Protein AF-A0A353CTP6-F1 (afdb_monomer)

Sequence (133 aa):
MTEAPVPLYENHLKGAYSVPGGDKVLAITDTSCYTLAEETAWLTGKIPASGSRSEYLDVLSGLGIAEPSRIFDRLLAIGALRVKKKRSLGGLFRSFISPKIKLLSARVQEKLFGFFGAGPGGFGKALRALAWP

Structure (mmCIF, N/CA/C/O backbone):
data_AF-A0A353CTP6-F1
#
_entry.id   AF-A0A353CTP6-F1
#
loop_
_atom_site.group_PDB
_atom_site.id
_atom_site.type_symbol
_atom_site.label_atom_id
_atom_site.label_alt_id
_atom_site.label_comp_id
_atom_site.label_asym_id
_atom_site.label_entity_id
_atom_site.label_seq_id
_atom_site.pdbx_PDB_ins_code
_atom_site.Cartn_x
_atom_site.Cartn_y
_atom_site.Cartn_z
_atom_site.occupancy
_atom_site.B_iso_or_equiv
_atom_site.auth_seq_id
_atom_site.auth_comp_id
_atom_site.auth_asym_id
_atom_site.auth_atom_id
_atom_site.pdbx_PDB_model_num
ATOM 1 N N . MET A 1 1 ? -28.535 -0.280 19.792 1.00 43.66 1 MET A N 1
ATOM 2 C CA . MET A 1 1 ? -27.786 -1.015 18.754 1.00 43.66 1 MET A CA 1
ATOM 3 C C . MET A 1 1 ? -26.385 -0.439 18.735 1.00 43.66 1 MET A C 1
ATOM 5 O O . MET A 1 1 ? -26.242 0.739 18.451 1.00 43.66 1 MET A O 1
ATOM 9 N N . THR A 1 2 ? -25.384 -1.197 19.171 1.00 50.88 2 THR A N 1
ATOM 10 C CA . THR A 1 2 ? -23.995 -0.725 19.237 1.00 50.88 2 THR A CA 1
ATOM 11 C C . THR A 1 2 ? -23.367 -0.969 17.866 1.00 50.88 2 THR A C 1
ATOM 13 O O . THR A 1 2 ? -23.124 -2.121 17.515 1.00 50.88 2 THR A O 1
ATOM 16 N N . GLU A 1 3 ? -23.181 0.075 17.055 1.00 57.56 3 GLU A N 1
ATOM 17 C CA . GLU A 1 3 ? -22.468 -0.054 15.779 1.00 57.56 3 GLU A CA 1
ATOM 18 C C . GLU A 1 3 ? -21.034 -0.529 16.038 1.00 57.56 3 GLU A C 1
ATOM 20 O O . GLU A 1 3 ? -20.313 0.022 16.876 1.00 57.56 3 GLU A O 1
ATOM 25 N N . ALA A 1 4 ? -20.624 -1.591 15.343 1.00 65.44 4 ALA A N 1
ATOM 26 C CA . ALA A 1 4 ? -19.249 -2.059 15.392 1.00 65.44 4 ALA A CA 1
ATOM 27 C C . ALA A 1 4 ? -18.322 -0.984 14.791 1.00 65.44 4 ALA A C 1
ATOM 29 O O . ALA A 1 4 ? -18.671 -0.374 13.779 1.00 65.44 4 ALA A O 1
ATOM 30 N N . PRO A 1 5 ? -17.136 -0.740 15.376 1.00 74.31 5 PRO A N 1
ATOM 31 C CA . PRO A 1 5 ? -16.232 0.290 14.884 1.00 74.31 5 PRO A CA 1
ATOM 32 C C . PRO A 1 5 ? -15.766 -0.032 13.459 1.00 74.31 5 PRO A C 1
ATOM 34 O O . PRO A 1 5 ? -15.225 -1.111 13.205 1.00 74.31 5 PRO A O 1
ATOM 37 N N . VAL A 1 6 ? -15.947 0.921 12.541 1.00 81.69 6 VAL A N 1
ATOM 38 C CA . VAL A 1 6 ? -15.514 0.793 11.143 1.00 81.69 6 VAL A CA 1
ATOM 39 C C . VAL A 1 6 ? -13.988 0.620 11.097 1.00 81.69 6 VAL A C 1
ATOM 41 O O . VAL A 1 6 ? -13.263 1.434 11.682 1.00 81.69 6 VAL A O 1
ATOM 44 N N . PRO A 1 7 ? -13.467 -0.427 10.429 1.00 87.00 7 PRO A N 1
ATOM 45 C CA . PRO A 1 7 ? -12.033 -0.645 10.335 1.00 87.00 7 PRO A CA 1
ATOM 46 C C . PRO A 1 7 ? -11.371 0.480 9.537 1.00 87.00 7 PRO A C 1
ATOM 48 O O . PRO A 1 7 ? -11.806 0.835 8.441 1.00 87.00 7 PRO A O 1
ATOM 51 N N . LEU A 1 8 ? -10.284 1.014 10.092 1.00 93.44 8 LEU A N 1
ATOM 52 C CA . LEU A 1 8 ? -9.412 1.952 9.398 1.00 93.44 8 LEU A CA 1
ATOM 53 C C . LEU A 1 8 ? -8.273 1.202 8.724 1.00 93.44 8 LEU A C 1
ATOM 55 O O . LEU A 1 8 ? -7.738 0.232 9.266 1.00 93.44 8 LEU A O 1
ATOM 59 N N . TYR A 1 9 ? -7.872 1.708 7.569 1.00 94.31 9 TYR A N 1
ATOM 60 C CA . TYR A 1 9 ? -6.769 1.189 6.783 1.00 94.31 9 TYR A CA 1
ATOM 61 C C . TYR A 1 9 ? -5.648 2.222 6.704 1.00 94.31 9 TYR A C 1
ATOM 63 O O . TYR A 1 9 ? -5.878 3.428 6.809 1.00 94.31 9 TYR A O 1
ATOM 71 N N . GLU A 1 10 ? -4.424 1.738 6.549 1.00 93.94 10 GLU A N 1
ATOM 72 C CA . GLU A 1 10 ? -3.225 2.538 6.331 1.00 93.94 10 GLU A CA 1
ATOM 73 C C . GLU A 1 10 ? -2.521 2.084 5.054 1.00 93.94 10 GLU A C 1
ATOM 75 O O . GLU A 1 10 ? -2.407 0.888 4.779 1.00 93.94 10 GLU A O 1
ATOM 80 N N . ASN A 1 11 ? -2.045 3.052 4.279 1.00 93.25 11 ASN A N 1
ATOM 81 C CA . ASN A 1 11 ? -1.189 2.837 3.129 1.00 93.25 11 ASN A CA 1
ATOM 82 C C . ASN A 1 11 ? 0.264 2.819 3.599 1.00 93.25 11 ASN A C 1
ATOM 84 O O . ASN A 1 11 ? 0.879 3.865 3.809 1.00 93.25 11 ASN A O 1
ATOM 88 N N . HIS A 1 12 ? 0.800 1.611 3.756 1.00 89.75 12 HIS A N 1
ATOM 89 C CA . HIS A 1 12 ? 2.147 1.371 4.279 1.00 89.75 12 HIS A CA 1
ATOM 90 C C . HIS A 1 12 ? 3.245 1.860 3.324 1.00 89.75 12 HIS A C 1
ATOM 92 O O . HIS A 1 12 ? 4.382 2.068 3.733 1.00 89.75 12 HIS A O 1
ATOM 98 N N . LEU A 1 13 ? 2.905 2.064 2.049 1.00 90.50 13 LEU A N 1
ATOM 99 C CA . LEU A 1 13 ? 3.819 2.559 1.020 1.00 90.50 13 LEU A CA 1
ATOM 100 C C . LEU A 1 13 ? 3.789 4.087 0.884 1.00 90.50 13 LEU A C 1
ATOM 102 O O . LEU A 1 13 ? 4.583 4.660 0.136 1.00 90.50 13 LEU A O 1
ATOM 106 N N . LYS A 1 14 ? 2.897 4.777 1.606 1.00 91.31 14 LYS A N 1
ATOM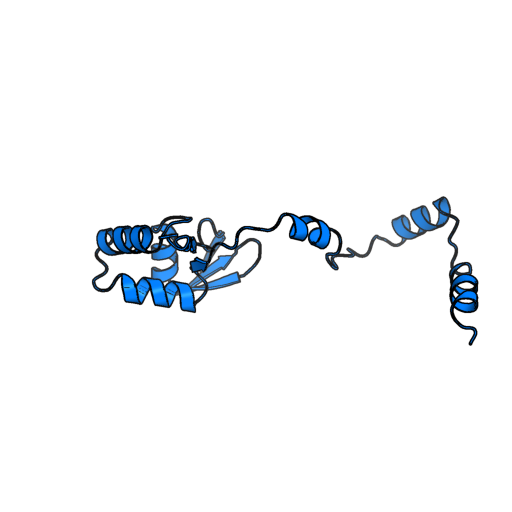 107 C CA . LYS A 1 14 ? 2.818 6.236 1.551 1.00 91.31 14 LYS A CA 1
ATOM 108 C C . LYS A 1 14 ? 4.087 6.847 2.146 1.00 91.31 14 LYS A C 1
ATOM 110 O O . LYS A 1 14 ? 4.386 6.658 3.320 1.00 91.31 14 LYS A O 1
ATOM 115 N N . GLY A 1 15 ? 4.814 7.610 1.332 1.00 83.19 15 GLY A N 1
ATOM 116 C CA . GLY A 1 15 ? 6.083 8.218 1.744 1.00 83.19 15 GLY A CA 1
ATOM 117 C C . GLY A 1 15 ? 7.261 7.240 1.781 1.00 83.19 15 GLY A C 1
ATOM 118 O O . GLY A 1 15 ? 8.311 7.593 2.311 1.00 83.19 15 GLY A O 1
ATOM 119 N N . ALA A 1 16 ? 7.110 6.033 1.222 1.00 88.81 16 ALA A N 1
ATOM 120 C CA . ALA A 1 16 ? 8.224 5.115 1.029 1.00 88.81 16 ALA A CA 1
ATOM 121 C C . ALA A 1 16 ? 9.275 5.723 0.086 1.00 88.81 16 ALA A C 1
ATOM 123 O O . ALA A 1 16 ? 8.941 6.347 -0.927 1.00 88.81 16 ALA A O 1
ATOM 124 N N . TYR A 1 17 ? 10.552 5.499 0.393 1.00 87.50 17 TYR A N 1
ATOM 125 C CA . TYR A 1 17 ? 11.632 5.857 -0.518 1.00 87.50 17 TYR A CA 1
ATOM 126 C C . TYR A 1 17 ? 11.585 4.926 -1.730 1.00 87.50 17 TYR A C 1
ATOM 128 O O . TYR A 1 17 ? 11.603 3.707 -1.569 1.00 87.50 17 TYR A O 1
ATOM 136 N N . SER A 1 18 ? 11.485 5.495 -2.929 1.00 89.25 18 SER A N 1
ATOM 137 C CA . SER A 1 18 ? 11.273 4.737 -4.164 1.00 89.25 18 SER A CA 1
ATOM 138 C C . SER A 1 18 ? 12.492 4.839 -5.073 1.00 89.25 18 SER A C 1
ATOM 140 O O . SER A 1 18 ? 12.934 5.944 -5.384 1.00 89.25 18 SER A O 1
ATOM 142 N N . VAL A 1 19 ? 13.019 3.693 -5.510 1.00 88.94 19 VAL A N 1
ATOM 143 C CA . VAL A 1 19 ? 14.132 3.604 -6.465 1.00 88.94 19 VAL A CA 1
ATOM 144 C C . VAL A 1 19 ? 13.634 2.923 -7.743 1.00 88.94 19 VAL A C 1
ATOM 146 O O . VAL A 1 19 ? 13.232 1.757 -7.678 1.00 88.94 19 VAL A O 1
ATOM 149 N N . PRO A 1 20 ? 13.627 3.612 -8.896 1.00 87.75 20 PRO A N 1
ATOM 150 C CA . PRO A 1 20 ? 13.250 3.001 -10.166 1.00 87.75 20 PRO A CA 1
ATOM 151 C C . PRO A 1 20 ? 14.338 2.029 -10.642 1.00 87.75 20 PRO A C 1
ATOM 153 O O . PRO A 1 20 ? 15.531 2.304 -10.511 1.00 87.75 20 PRO A O 1
ATOM 156 N N . GLY A 1 21 ? 13.928 0.896 -11.207 1.00 82.00 21 GLY A N 1
ATOM 157 C CA . GLY A 1 21 ? 14.817 -0.141 -11.723 1.00 82.00 21 GLY A CA 1
ATOM 158 C C . GLY A 1 21 ? 14.179 -0.868 -12.901 1.00 82.00 21 GLY A C 1
ATOM 159 O O . GLY A 1 21 ? 13.665 -1.971 -12.740 1.00 82.00 21 GLY A O 1
ATOM 160 N N . GLY A 1 22 ? 14.213 -0.246 -14.081 1.00 86.19 22 GLY A N 1
ATOM 161 C CA . GLY A 1 22 ? 13.580 -0.784 -15.286 1.00 86.19 22 GLY A CA 1
ATOM 162 C C . GLY A 1 22 ? 12.056 -0.682 -15.221 1.00 86.19 22 GLY A C 1
ATOM 163 O O . GLY A 1 22 ? 11.526 0.409 -15.056 1.00 86.19 22 GLY A O 1
ATOM 164 N N . ASP A 1 23 ? 11.372 -1.821 -15.332 1.00 87.38 23 ASP A N 1
ATOM 165 C C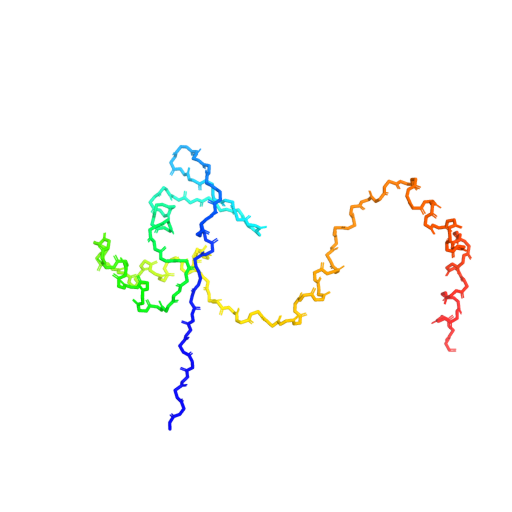A . ASP A 1 23 ? 9.907 -1.970 -15.300 1.00 87.38 23 ASP A CA 1
ATOM 166 C C . ASP A 1 23 ? 9.317 -1.994 -13.877 1.00 87.38 23 ASP A C 1
ATOM 168 O O . ASP A 1 23 ? 8.106 -2.126 -13.683 1.00 87.38 23 ASP A O 1
ATOM 172 N N . LYS A 1 24 ? 10.175 -1.919 -12.855 1.00 91.69 24 LYS A N 1
ATOM 173 C CA . LYS A 1 24 ? 9.791 -2.061 -11.451 1.00 91.69 24 LYS A CA 1
ATOM 174 C C . LYS A 1 24 ? 10.342 -0.932 -10.601 1.00 91.69 24 LYS A C 1
ATOM 176 O O . LYS A 1 24 ? 11.365 -0.316 -10.896 1.00 91.69 24 LYS A O 1
ATOM 181 N N . VAL A 1 25 ? 9.671 -0.713 -9.480 1.00 92.25 25 VAL A N 1
ATOM 182 C CA . VAL A 1 25 ? 10.049 0.248 -8.452 1.00 92.25 25 VAL A CA 1
ATOM 183 C C . VAL A 1 25 ? 10.329 -0.499 -7.158 1.00 92.25 25 VAL A C 1
ATOM 185 O O . VAL A 1 25 ? 9.501 -1.272 -6.672 1.00 92.25 25 VAL A O 1
ATOM 188 N N . LEU A 1 26 ? 11.503 -0.258 -6.581 1.00 91.25 26 LEU A N 1
ATOM 189 C CA . LEU A 1 26 ? 11.832 -0.709 -5.238 1.00 91.25 26 LEU A CA 1
ATOM 190 C C . LEU A 1 26 ? 11.330 0.328 -4.230 1.00 91.25 26 LEU A C 1
ATOM 192 O O . LEU A 1 26 ? 11.867 1.431 -4.163 1.00 91.25 26 LEU A O 1
ATOM 196 N N . ALA A 1 27 ? 10.314 -0.022 -3.446 1.00 90.19 27 ALA A N 1
ATOM 197 C CA . ALA A 1 27 ? 9.778 0.810 -2.377 1.00 90.19 27 ALA A CA 1
ATOM 198 C C . ALA A 1 27 ? 10.331 0.360 -1.017 1.00 90.19 27 ALA A C 1
ATOM 200 O O . ALA A 1 27 ? 10.093 -0.764 -0.567 1.00 90.19 27 ALA A O 1
ATOM 201 N N . ILE A 1 28 ? 11.052 1.255 -0.346 1.00 87.19 28 ILE A N 1
ATOM 202 C CA . ILE A 1 28 ? 11.681 1.022 0.954 1.00 87.19 28 ILE A CA 1
ATOM 203 C C . ILE A 1 28 ? 10.918 1.804 2.023 1.00 87.19 28 ILE A C 1
ATOM 205 O O . ILE A 1 28 ? 10.830 3.032 1.995 1.00 87.19 28 ILE A O 1
ATOM 209 N N . THR A 1 29 ? 10.373 1.063 2.981 1.00 86.75 29 THR A N 1
ATOM 210 C CA . THR A 1 29 ? 9.717 1.585 4.186 1.00 86.75 29 THR A CA 1
ATOM 211 C C . THR A 1 29 ? 10.660 1.458 5.384 1.00 86.75 29 THR A C 1
ATOM 213 O O . THR A 1 29 ? 11.722 0.842 5.295 1.00 86.75 29 THR A O 1
ATOM 216 N N . ASP A 1 30 ? 10.268 2.002 6.532 1.00 81.00 30 ASP A N 1
ATOM 217 C CA . ASP A 1 30 ? 11.004 1.872 7.798 1.00 81.00 30 ASP A CA 1
ATOM 218 C C . ASP A 1 30 ? 11.203 0.414 8.258 1.00 81.00 30 ASP A C 1
ATOM 220 O O . ASP A 1 30 ? 12.141 0.096 8.990 1.00 81.00 30 ASP A O 1
ATOM 224 N N . THR A 1 31 ? 10.306 -0.473 7.831 1.00 80.81 31 THR A N 1
ATOM 225 C CA . THR A 1 31 ? 10.156 -1.832 8.357 1.00 80.81 31 THR A CA 1
ATOM 226 C C . THR A 1 31 ? 10.227 -2.911 7.282 1.00 80.81 31 THR A C 1
ATOM 228 O O . THR A 1 31 ? 10.243 -4.097 7.610 1.00 80.81 31 THR A O 1
ATOM 231 N N . SER A 1 32 ? 10.214 -2.558 5.996 1.00 81.25 32 SER A N 1
ATOM 232 C CA . SER A 1 32 ? 10.079 -3.520 4.892 1.00 81.25 32 SER A CA 1
ATOM 233 C C . SER A 1 32 ? 10.544 -2.943 3.553 1.00 81.25 32 SER A C 1
ATOM 235 O O . SER A 1 32 ? 10.541 -1.729 3.359 1.00 81.25 32 SER A O 1
ATOM 237 N N . CYS A 1 33 ? 10.881 -3.824 2.614 1.00 87.00 33 CYS A N 1
ATOM 238 C CA . CYS A 1 33 ? 11.255 -3.487 1.243 1.00 87.00 33 CYS A CA 1
ATOM 239 C C . CYS A 1 33 ? 10.358 -4.262 0.267 1.00 87.00 33 CYS A C 1
ATOM 241 O O . CYS A 1 33 ? 10.129 -5.454 0.476 1.00 87.00 33 CYS A O 1
ATOM 243 N N . TYR A 1 34 ? 9.846 -3.592 -0.766 1.00 85.31 34 TYR A N 1
ATOM 244 C CA . TYR A 1 34 ? 8.910 -4.154 -1.739 1.00 85.31 34 TYR A CA 1
ATOM 245 C C . TYR A 1 34 ? 9.382 -3.872 -3.157 1.00 85.31 34 TYR A C 1
ATOM 247 O O . TYR A 1 34 ? 9.780 -2.754 -3.466 1.00 85.31 34 TYR A O 1
ATOM 255 N N . THR A 1 35 ? 9.265 -4.857 -4.041 1.00 90.75 35 THR A N 1
ATOM 256 C CA . THR A 1 35 ? 9.370 -4.638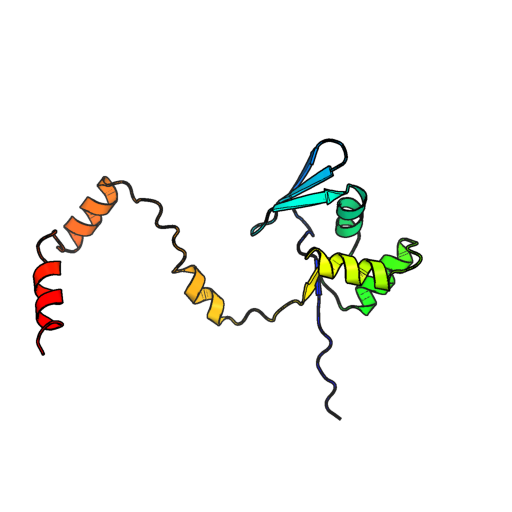 -5.485 1.00 90.75 35 THR A CA 1
ATOM 257 C C . THR A 1 35 ? 7.962 -4.539 -6.055 1.00 90.75 35 THR A C 1
ATOM 259 O O . THR A 1 35 ? 7.166 -5.464 -5.903 1.00 90.75 35 THR A O 1
ATOM 262 N N . LEU A 1 36 ? 7.650 -3.413 -6.685 1.00 90.25 36 LEU A N 1
ATOM 263 C CA . LEU A 1 36 ? 6.322 -3.072 -7.184 1.00 90.25 36 LEU A CA 1
ATOM 264 C C . LEU A 1 36 ? 6.383 -2.798 -8.685 1.00 90.25 36 LEU A C 1
ATOM 266 O O . LEU A 1 36 ? 7.407 -2.340 -9.188 1.00 90.25 36 LEU A O 1
ATOM 270 N N . ALA A 1 37 ? 5.277 -3.036 -9.386 1.00 91.38 37 ALA A N 1
ATOM 271 C CA . ALA A 1 37 ? 5.087 -2.478 -10.721 1.00 91.38 37 ALA A CA 1
ATOM 272 C C . ALA A 1 37 ? 4.957 -0.946 -10.632 1.00 91.38 37 ALA A C 1
ATOM 274 O O . ALA A 1 37 ? 4.480 -0.425 -9.612 1.00 91.38 37 ALA A O 1
ATOM 275 N N . GLU A 1 38 ? 5.361 -0.231 -11.681 1.00 90.56 38 GLU A N 1
ATOM 276 C CA . GLU A 1 38 ? 5.325 1.236 -11.725 1.00 90.56 38 GLU A CA 1
ATOM 277 C C . GLU A 1 38 ? 3.913 1.782 -11.465 1.00 90.56 38 GLU A C 1
ATOM 279 O O . GLU A 1 38 ? 3.730 2.709 -10.675 1.00 90.56 38 GLU A O 1
ATOM 284 N N . GLU A 1 39 ? 2.891 1.132 -12.015 1.00 90.12 39 GLU A N 1
ATOM 285 C CA . GLU A 1 39 ? 1.488 1.510 -11.854 1.00 90.12 39 GLU A CA 1
ATOM 286 C C . GLU A 1 39 ? 1.032 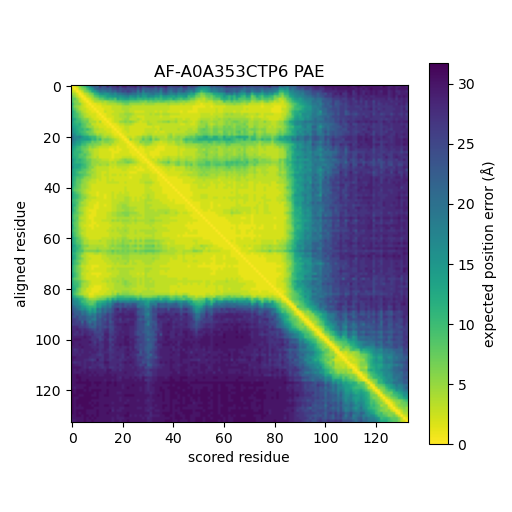1.368 -10.401 1.00 90.12 39 GLU A C 1
ATOM 288 O O . GLU A 1 39 ? 0.270 2.189 -9.891 1.00 90.12 39 GLU A O 1
ATOM 293 N N . THR A 1 40 ? 1.532 0.348 -9.696 1.00 90.44 40 THR A N 1
ATOM 294 C CA . THR A 1 40 ? 1.217 0.135 -8.276 1.00 90.44 40 THR A CA 1
ATOM 295 C C . THR A 1 40 ? 1.902 1.187 -7.404 1.00 90.44 40 THR A C 1
ATOM 297 O O . THR A 1 40 ? 1.290 1.711 -6.468 1.00 90.44 40 THR A O 1
ATOM 300 N N . ALA A 1 41 ? 3.152 1.540 -7.715 1.00 90.62 41 ALA A N 1
ATOM 301 C CA . ALA A 1 41 ? 3.868 2.617 -7.035 1.00 90.62 41 ALA A CA 1
ATOM 302 C C . ALA A 1 41 ? 3.184 3.977 -7.266 1.00 90.62 41 ALA A C 1
ATOM 304 O O 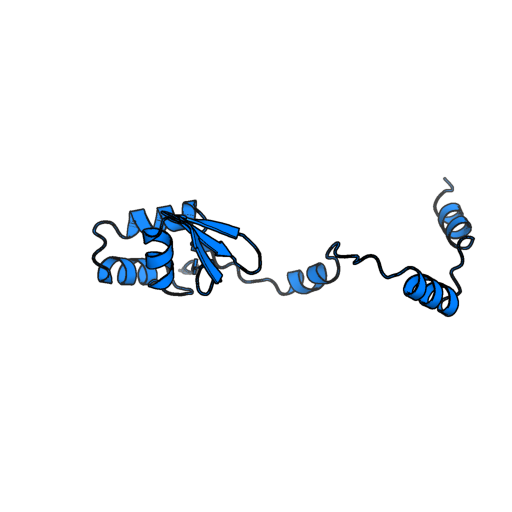. ALA A 1 41 ? 2.938 4.726 -6.319 1.00 90.62 41 ALA A O 1
ATOM 305 N N . TRP A 1 42 ? 2.780 4.264 -8.505 1.00 91.31 42 TRP A N 1
ATOM 306 C CA . TRP A 1 42 ? 2.027 5.469 -8.843 1.00 91.31 42 TRP A CA 1
ATOM 307 C C . TRP A 1 42 ? 0.690 5.531 -8.096 1.00 91.31 42 TRP A C 1
ATOM 309 O O . TRP A 1 42 ? 0.386 6.533 -7.442 1.00 91.31 42 TRP A O 1
ATOM 319 N N . LEU A 1 43 ? -0.081 4.440 -8.121 1.00 92.81 43 LEU A N 1
ATOM 320 C CA . LEU A 1 43 ? -1.390 4.358 -7.479 1.00 92.81 43 LEU A CA 1
ATOM 321 C C . LEU A 1 43 ? -1.294 4.590 -5.969 1.00 92.81 43 LEU A C 1
ATOM 323 O O . LEU A 1 43 ? -2.026 5.408 -5.406 1.00 92.81 43 LEU A O 1
ATOM 327 N N . THR A 1 44 ? -0.358 3.908 -5.310 1.00 91.88 44 THR A N 1
ATOM 328 C CA . THR A 1 44 ? -0.123 4.052 -3.864 1.00 91.88 44 THR A CA 1
ATOM 329 C C . THR A 1 44 ? 0.370 5.456 -3.497 1.00 91.88 44 THR A C 1
ATOM 331 O O . THR A 1 44 ? 0.084 5.943 -2.401 1.00 91.88 44 THR A O 1
ATOM 334 N N . GLY A 1 45 ? 1.009 6.168 -4.429 1.00 91.06 45 GLY A N 1
ATOM 335 C CA . GLY A 1 45 ? 1.326 7.589 -4.304 1.00 91.06 45 GLY A CA 1
ATOM 336 C C . GLY A 1 45 ? 0.100 8.512 -4.329 1.00 91.06 45 GLY A C 1
ATOM 337 O O . GLY A 1 45 ? 0.097 9.530 -3.629 1.00 91.06 45 GLY A O 1
ATOM 338 N N . LYS A 1 46 ? -0.960 8.164 -5.070 1.00 93.19 46 LYS A N 1
ATOM 339 C CA . LYS A 1 46 ? -2.169 8.997 -5.246 1.00 93.19 46 LYS A CA 1
ATOM 340 C C . LYS A 1 46 ? -3.241 8.789 -4.178 1.00 93.19 46 LYS A C 1
ATOM 342 O O . LYS A 1 46 ? -3.885 9.754 -3.780 1.00 93.19 46 LYS A O 1
ATOM 347 N N . ILE A 1 47 ? -3.400 7.570 -3.670 1.00 94.38 47 ILE A N 1
ATOM 348 C CA . ILE A 1 47 ? -4.402 7.253 -2.637 1.00 94.38 47 ILE A CA 1
ATOM 349 C C . ILE A 1 47 ? -4.009 7.810 -1.249 1.00 94.38 47 ILE A C 1
ATOM 351 O O . ILE A 1 47 ? -2.823 8.078 -1.004 1.00 94.38 47 ILE A O 1
ATOM 355 N N . PRO A 1 48 ? -4.960 8.003 -0.312 1.00 93.62 48 PRO A N 1
ATOM 356 C CA . PRO A 1 48 ? -4.671 8.577 1.004 1.00 93.62 48 PRO A CA 1
ATOM 357 C C . PRO A 1 48 ? -3.736 7.706 1.859 1.00 93.62 48 PRO A C 1
ATOM 359 O O . PRO A 1 48 ? -3.605 6.494 1.669 1.00 93.62 48 PRO A O 1
ATOM 362 N N . ALA A 1 49 ? -3.071 8.350 2.824 1.00 93.38 49 ALA A N 1
ATOM 363 C CA . ALA A 1 49 ? -2.167 7.694 3.773 1.00 93.38 49 ALA A CA 1
ATOM 364 C C . ALA A 1 49 ? -2.913 6.773 4.751 1.00 93.38 49 ALA A C 1
ATOM 366 O O . ALA A 1 49 ? -2.412 5.720 5.132 1.00 93.38 49 ALA A O 1
ATOM 367 N N . SER A 1 50 ? -4.115 7.171 5.158 1.00 94.12 50 SER A N 1
ATOM 368 C CA . SER A 1 50 ? -5.010 6.365 5.979 1.00 94.12 50 SER A CA 1
ATOM 369 C C . SER A 1 50 ? -6.447 6.775 5.725 1.00 94.12 50 SER A C 1
ATOM 371 O O . SER A 1 50 ? -6.684 7.950 5.454 1.00 94.12 50 SER A O 1
ATOM 373 N N . GLY A 1 51 ? -7.375 5.841 5.887 1.00 93.62 51 GLY A N 1
ATOM 374 C CA . GLY A 1 51 ? -8.791 6.115 5.695 1.00 93.62 51 GLY A CA 1
ATOM 375 C C . GLY A 1 51 ? -9.676 4.898 5.904 1.00 93.62 51 GLY A C 1
ATOM 376 O O . GLY A 1 51 ? -9.196 3.782 6.133 1.00 93.62 51 GLY A O 1
ATOM 377 N N . SER A 1 52 ? -10.981 5.125 5.844 1.00 94.88 52 SER A N 1
ATOM 378 C CA . SER A 1 52 ? -11.981 4.056 5.786 1.00 94.88 52 SER A CA 1
ATOM 379 C C . SER A 1 52 ? -11.983 3.376 4.409 1.00 94.88 52 SER A C 1
ATOM 381 O O . SER A 1 52 ? -11.451 3.909 3.434 1.00 94.88 52 SER A O 1
ATOM 383 N N . ARG A 1 53 ? -12.586 2.181 4.294 1.00 94.81 53 ARG A N 1
ATOM 384 C CA . ARG A 1 53 ? -12.722 1.507 2.986 1.00 94.81 53 ARG A CA 1
ATOM 385 C C . ARG A 1 53 ? -13.450 2.404 1.979 1.00 94.81 53 ARG A C 1
ATOM 387 O O . ARG A 1 53 ? -12.989 2.501 0.851 1.00 94.81 53 ARG A O 1
ATOM 394 N N . SER A 1 54 ? -14.531 3.073 2.382 1.00 94.88 54 SER A N 1
ATOM 395 C CA . SER A 1 54 ? -15.294 3.979 1.511 1.00 94.88 54 SER A CA 1
ATOM 396 C C . SER A 1 54 ? -14.435 5.119 0.971 1.00 94.88 54 SER A C 1
ATOM 398 O O . SER A 1 54 ? -14.411 5.319 -0.234 1.00 94.88 54 SER A O 1
ATOM 400 N N . GLU A 1 55 ? -13.633 5.773 1.816 1.00 95.06 55 GLU A N 1
ATOM 401 C CA . GLU A 1 55 ? -12.727 6.843 1.371 1.00 95.06 55 GLU A CA 1
ATOM 402 C C . GLU A 1 55 ? -11.723 6.359 0.318 1.00 95.06 55 GLU A C 1
ATOM 404 O O . GLU A 1 55 ? -11.462 7.049 -0.667 1.00 95.06 55 GLU A O 1
ATOM 409 N N . TYR A 1 56 ? -11.163 5.158 0.492 1.00 95.44 56 TYR A N 1
ATOM 410 C CA . TYR A 1 56 ? -10.287 4.579 -0.525 1.00 95.44 56 TYR A CA 1
ATOM 411 C C . TYR A 1 56 ? -11.035 4.294 -1.827 1.00 95.44 56 TYR A C 1
ATOM 413 O O . TYR A 1 56 ? -10.505 4.586 -2.896 1.00 95.44 56 TYR A O 1
ATOM 421 N N . LEU A 1 57 ? -12.243 3.729 -1.756 1.00 96.31 57 LEU A N 1
ATOM 422 C CA . LEU A 1 57 ? -13.040 3.428 -2.946 1.00 96.31 57 LEU A CA 1
ATOM 423 C C . LEU A 1 57 ? -13.442 4.699 -3.698 1.00 96.31 57 LEU A C 1
ATOM 425 O O . LEU A 1 57 ? -13.363 4.706 -4.925 1.00 96.31 57 LEU A O 1
ATOM 429 N N . ASP A 1 58 ? -13.790 5.771 -2.991 1.00 96.38 58 ASP A N 1
ATOM 430 C CA . ASP A 1 58 ? -14.132 7.063 -3.589 1.00 96.38 58 ASP A CA 1
ATOM 431 C C . ASP A 1 58 ? -12.934 7.654 -4.336 1.00 96.38 58 ASP A C 1
ATOM 433 O O . ASP A 1 58 ? -13.048 8.048 -5.497 1.00 96.38 58 ASP A O 1
ATOM 437 N N . VAL A 1 59 ? -11.748 7.637 -3.717 1.00 95.38 59 VAL A N 1
ATOM 438 C CA . VAL A 1 59 ? -10.520 8.125 -4.361 1.00 95.38 59 VAL A CA 1
ATOM 439 C C . VAL A 1 59 ? -10.140 7.258 -5.560 1.00 95.38 59 VAL A C 1
ATOM 441 O O . VAL A 1 59 ? -9.815 7.794 -6.615 1.00 95.38 59 VAL A O 1
ATOM 444 N N . LEU A 1 60 ? -10.198 5.930 -5.436 1.00 95.88 60 LEU A N 1
ATOM 445 C CA . LEU A 1 60 ? -9.912 5.009 -6.542 1.00 95.88 60 LEU A CA 1
ATOM 446 C C . LEU A 1 60 ? -10.884 5.223 -7.715 1.00 95.88 60 LEU A C 1
ATOM 448 O O . 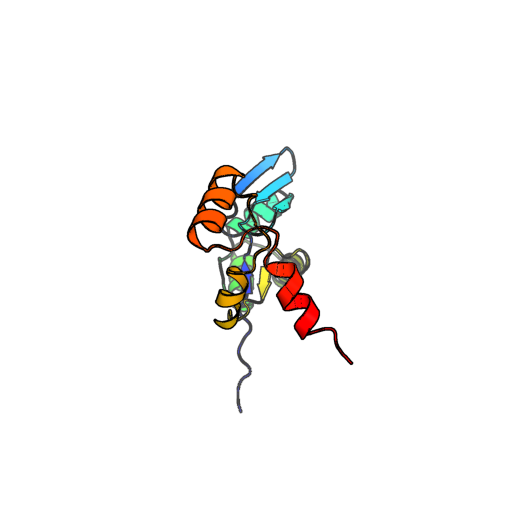LEU A 1 60 ? -10.451 5.252 -8.866 1.00 95.88 60 LEU A O 1
ATOM 452 N N . SER A 1 61 ? -12.168 5.442 -7.427 1.00 94.81 61 SER A N 1
ATOM 453 C CA . SER A 1 61 ? -13.178 5.788 -8.437 1.00 94.81 61 SER A CA 1
ATOM 454 C C . SER A 1 61 ? -12.853 7.120 -9.113 1.00 94.81 61 SER A C 1
ATOM 456 O O . SER A 1 61 ? -12.901 7.220 -10.337 1.00 94.81 61 SER A O 1
ATOM 458 N N . GLY A 1 62 ? -12.443 8.128 -8.335 1.00 94.94 62 GLY A N 1
ATOM 459 C CA . GLY A 1 62 ? -12.018 9.435 -8.842 1.00 94.94 62 GLY A CA 1
ATOM 460 C C . GLY A 1 62 ? -10.765 9.393 -9.726 1.00 94.94 62 GLY A C 1
ATOM 461 O O . GLY A 1 62 ? -10.551 10.300 -10.526 1.00 94.94 62 GLY A O 1
ATOM 462 N N . LEU A 1 63 ? -9.960 8.329 -9.634 1.00 93.44 63 LEU A N 1
ATOM 463 C CA . LEU A 1 63 ? -8.827 8.065 -10.530 1.00 93.44 63 LEU A CA 1
ATOM 464 C C . LEU A 1 63 ? -9.236 7.352 -11.833 1.00 93.44 63 LEU A C 1
ATOM 466 O O . LEU A 1 63 ? -8.369 7.046 -12.649 1.00 93.44 63 LEU A O 1
ATOM 470 N N . GLY A 1 64 ? -10.528 7.077 -12.039 1.00 92.75 64 GLY A N 1
ATOM 471 C CA . GLY A 1 64 ? -11.042 6.404 -13.234 1.00 92.75 64 GLY A CA 1
ATOM 472 C C . GLY A 1 64 ? -10.903 4.879 -13.210 1.00 92.75 64 GLY A C 1
ATOM 473 O O . GLY A 1 64 ? -10.991 4.236 -14.255 1.00 92.75 64 GLY A O 1
ATOM 474 N N . ILE A 1 65 ? -10.677 4.275 -12.040 1.00 92.62 65 ILE A N 1
ATOM 475 C CA . ILE A 1 65 ? -10.583 2.817 -11.907 1.00 92.62 65 ILE A CA 1
ATOM 476 C C . ILE A 1 65 ? -11.987 2.217 -12.000 1.00 92.62 65 ILE A C 1
ATOM 478 O O . ILE A 1 65 ? -12.834 2.482 -11.153 1.00 92.62 65 ILE A O 1
ATOM 482 N N . ALA A 1 66 ? -12.211 1.364 -13.002 1.00 91.44 66 ALA A N 1
ATOM 483 C CA . ALA A 1 66 ? -13.512 0.740 -13.254 1.00 91.44 66 ALA A CA 1
ATOM 484 C C . ALA A 1 66 ? -13.973 -0.198 -12.122 1.00 91.44 66 ALA A C 1
ATOM 486 O O . ALA A 1 66 ? -15.166 -0.300 -11.847 1.00 91.44 66 ALA A O 1
ATOM 487 N N . GLU A 1 67 ? -13.034 -0.861 -11.436 1.00 94.44 67 GLU A N 1
ATOM 488 C CA . GLU A 1 67 ? -13.323 -1.782 -10.327 1.00 94.44 67 GLU A CA 1
ATOM 489 C C . GLU A 1 67 ? -12.540 -1.415 -9.047 1.00 94.44 67 GLU A C 1
ATOM 491 O O . GLU A 1 67 ? -11.597 -2.116 -8.657 1.00 94.44 67 GLU A O 1
ATOM 496 N N . PRO A 1 68 ? -12.923 -0.325 -8.351 1.00 94.44 68 PRO A N 1
ATOM 497 C CA . PRO A 1 68 ? -12.224 0.171 -7.163 1.00 94.44 68 PRO A CA 1
ATOM 498 C C . PRO A 1 68 ? -12.103 -0.876 -6.053 1.00 94.44 68 PRO A C 1
ATOM 500 O O . PRO A 1 68 ? -11.066 -0.992 -5.402 1.00 94.44 68 PRO A O 1
ATOM 503 N N . SER A 1 69 ? -13.152 -1.680 -5.860 1.00 96.00 69 SER A N 1
ATOM 504 C CA . SER A 1 69 ? -13.205 -2.728 -4.838 1.00 96.00 69 SER A CA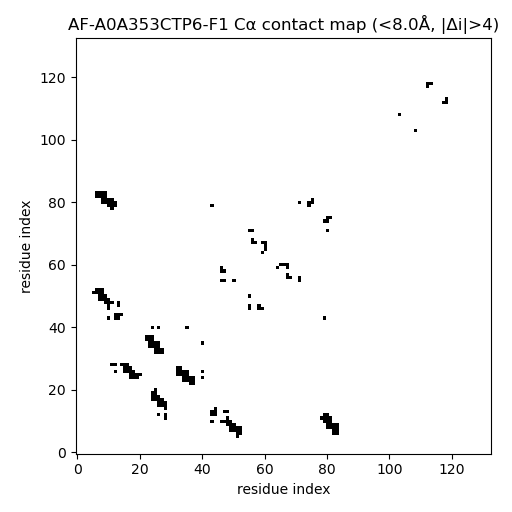 1
ATOM 505 C C . SER A 1 69 ? -12.172 -3.824 -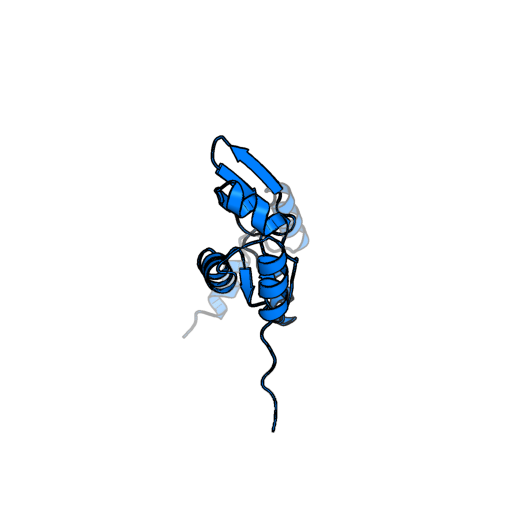5.075 1.00 96.00 69 SER A C 1
ATOM 507 O O . SER A 1 69 ? -11.455 -4.191 -4.145 1.00 96.00 69 SER A O 1
ATOM 509 N N . ARG A 1 70 ? -12.029 -4.295 -6.321 1.00 95.31 70 ARG A N 1
ATOM 510 C CA . ARG A 1 70 ? -11.035 -5.318 -6.668 1.00 95.31 70 ARG A CA 1
ATOM 511 C C . ARG A 1 70 ? -9.615 -4.803 -6.485 1.00 95.31 70 ARG A C 1
ATOM 513 O O . ARG A 1 70 ? -8.774 -5.528 -5.958 1.00 95.31 70 ARG A O 1
ATOM 520 N N . ILE A 1 71 ? -9.349 -3.558 -6.879 1.00 94.12 71 ILE A N 1
ATOM 521 C CA . ILE A 1 71 ? -8.039 -2.935 -6.667 1.00 94.12 71 ILE A CA 1
ATOM 522 C C . ILE A 1 71 ? -7.743 -2.781 -5.175 1.00 94.12 71 ILE A C 1
ATOM 524 O O . ILE A 1 71 ? -6.656 -3.145 -4.736 1.00 94.12 71 ILE A O 1
ATOM 528 N N . PHE A 1 72 ? -8.709 -2.325 -4.379 1.00 95.44 72 PHE A N 1
ATOM 529 C CA . PHE A 1 72 ? -8.556 -2.224 -2.930 1.00 95.44 72 PHE A CA 1
ATOM 530 C C . PHE A 1 72 ? -8.198 -3.574 -2.289 1.00 95.44 72 PHE A C 1
ATOM 532 O O . PHE A 1 72 ? -7.224 -3.668 -1.539 1.00 95.44 72 PHE A O 1
ATOM 539 N N . ASP A 1 73 ? -8.930 -4.638 -2.628 1.00 94.75 73 ASP A N 1
ATOM 540 C CA . ASP A 1 73 ? -8.682 -5.975 -2.081 1.00 94.75 73 ASP A CA 1
ATOM 541 C C . ASP A 1 73 ? -7.327 -6.544 -2.550 1.00 94.75 73 ASP A C 1
ATOM 543 O O . ASP A 1 73 ? -6.626 -7.205 -1.782 1.00 94.75 73 ASP A O 1
ATOM 547 N N . ARG A 1 74 ? -6.888 -6.225 -3.777 1.00 93.25 74 ARG A N 1
ATOM 548 C CA . ARG A 1 74 ? -5.538 -6.560 -4.260 1.00 93.25 74 ARG A CA 1
ATOM 549 C C . ARG A 1 74 ? -4.447 -5.814 -3.499 1.00 93.25 74 ARG A C 1
ATOM 551 O O . ARG A 1 74 ? -3.462 -6.439 -3.115 1.00 93.25 74 ARG A O 1
ATOM 558 N N . LEU A 1 75 ? -4.624 -4.518 -3.242 1.00 92.31 75 LEU A N 1
ATOM 559 C CA . LEU A 1 75 ? -3.679 -3.719 -2.459 1.00 92.31 75 LEU A CA 1
ATOM 560 C C . LEU A 1 75 ? -3.554 -4.233 -1.015 1.00 92.31 75 LEU A C 1
ATOM 562 O O . LEU A 1 75 ? -2.458 -4.223 -0.453 1.00 92.31 75 LEU A O 1
ATOM 566 N N . LEU A 1 76 ? -4.647 -4.730 -0.429 1.00 92.12 76 LEU A N 1
ATOM 567 C CA . LEU A 1 76 ? -4.611 -5.440 0.852 1.00 92.12 76 LEU A CA 1
ATOM 568 C C . LEU A 1 76 ? -3.847 -6.764 0.755 1.00 92.12 76 LEU A C 1
ATOM 570 O O . LEU A 1 76 ? -2.998 -7.041 1.600 1.00 92.12 76 LEU A O 1
ATOM 574 N N . ALA A 1 77 ? -4.120 -7.568 -0.274 1.00 90.00 77 ALA A N 1
ATOM 575 C CA . ALA A 1 77 ? -3.492 -8.876 -0.452 1.00 90.00 77 ALA A CA 1
ATOM 576 C C . ALA A 1 77 ? -1.963 -8.786 -0.605 1.00 90.00 77 ALA A C 1
ATOM 578 O O . ALA A 1 77 ? -1.247 -9.642 -0.091 1.00 90.00 77 ALA A O 1
ATOM 579 N N . ILE A 1 78 ? -1.456 -7.738 -1.264 1.00 86.00 78 ILE A N 1
ATOM 580 C CA . ILE A 1 78 ? -0.009 -7.495 -1.410 1.00 86.00 78 ILE A CA 1
ATOM 581 C C . ILE A 1 78 ? 0.608 -6.756 -0.209 1.00 86.00 78 ILE A C 1
ATOM 583 O O . ILE A 1 78 ? 1.806 -6.486 -0.197 1.00 86.00 78 ILE A O 1
ATOM 587 N N . GLY A 1 79 ? -0.197 -6.394 0.797 1.00 86.88 79 GLY A N 1
ATOM 588 C CA . GLY A 1 79 ? 0.256 -5.697 2.002 1.00 86.88 79 GLY A CA 1
ATOM 589 C C . GLY A 1 79 ? 0.604 -4.217 1.809 1.00 86.88 79 GLY A C 1
ATOM 590 O O . GLY A 1 79 ? 1.165 -3.615 2.729 1.00 86.88 79 GLY A O 1
ATOM 591 N N . ALA A 1 80 ? 0.262 -3.636 0.653 1.00 88.62 80 ALA A N 1
ATOM 592 C CA . ALA A 1 80 ? 0.368 -2.202 0.381 1.00 88.62 80 ALA A CA 1
ATOM 593 C C . ALA A 1 80 ? -0.605 -1.400 1.258 1.00 88.62 80 ALA A C 1
ATOM 595 O O . ALA A 1 80 ? -0.251 -0.346 1.788 1.00 88.62 80 ALA A O 1
ATOM 596 N N . LEU A 1 81 ? -1.811 -1.941 1.455 1.00 92.44 81 LEU A N 1
ATOM 597 C CA . LEU A 1 81 ? -2.757 -1.493 2.470 1.00 92.44 81 LEU A CA 1
ATOM 598 C C . LEU A 1 81 ? -2.757 -2.464 3.651 1.00 92.44 81 LEU A C 1
ATOM 600 O O . LEU A 1 81 ? -2.628 -3.678 3.482 1.00 92.44 81 LEU A O 1
ATOM 604 N N . ARG A 1 82 ? -2.935 -1.937 4.861 1.00 91.31 82 ARG A N 1
ATOM 605 C CA . ARG A 1 82 ? -3.022 -2.723 6.098 1.00 91.31 82 ARG A CA 1
ATOM 606 C C . ARG A 1 82 ? -4.156 -2.216 6.969 1.00 91.31 82 ARG A C 1
ATOM 608 O O . ARG A 1 82 ? -4.479 -1.036 6.946 1.00 91.31 82 ARG A O 1
ATOM 615 N N . VAL A 1 83 ? -4.756 -3.098 7.766 1.00 91.06 83 VAL A N 1
ATOM 616 C CA . VAL A 1 83 ? -5.701 -2.669 8.807 1.00 91.06 83 VAL A CA 1
ATOM 617 C C . VAL A 1 83 ? -4.908 -1.946 9.891 1.00 91.06 83 VAL A C 1
ATOM 619 O O . VAL A 1 83 ? -4.023 -2.536 10.517 1.00 91.06 83 VAL A O 1
ATOM 622 N N . LYS A 1 84 ? -5.243 -0.678 10.130 1.00 85.62 84 LYS A N 1
ATOM 623 C CA . LYS A 1 84 ? -4.620 0.165 11.147 1.00 85.62 84 LYS A CA 1
ATOM 624 C C . LYS A 1 84 ? -4.982 -0.378 12.525 1.00 85.62 84 LYS A C 1
ATOM 626 O O . LYS A 1 84 ? -6.038 -0.084 13.085 1.00 85.62 84 LYS A O 1
ATOM 631 N N . LYS A 1 85 ? -4.102 -1.199 13.096 1.00 76.94 85 LYS A N 1
ATOM 632 C CA . LYS A 1 85 ? -4.249 -1.649 14.483 1.00 76.94 85 LYS A CA 1
ATOM 633 C C . LYS A 1 85 ? -4.021 -0.442 15.390 1.00 76.94 85 LYS A C 1
ATOM 635 O O . LYS A 1 85 ? -3.003 0.237 15.262 1.00 76.94 85 LYS A O 1
ATOM 640 N N . LYS A 1 86 ? -4.936 -0.181 16.334 1.00 63.09 86 LYS A N 1
ATOM 641 C CA . LYS A 1 86 ? -4.654 0.727 17.457 1.00 63.09 86 LYS A CA 1
ATOM 642 C C . LYS A 1 86 ? -3.378 0.212 18.120 1.00 63.09 86 LYS A C 1
ATOM 644 O O . LYS A 1 86 ? -3.400 -0.857 18.728 1.00 63.09 86 LYS A O 1
ATOM 649 N N . ARG A 1 87 ? -2.254 0.913 17.940 1.00 56.62 87 ARG A N 1
ATOM 650 C CA . ARG A 1 87 ? -0.999 0.565 18.610 1.00 56.62 87 ARG A CA 1
ATOM 651 C C . ARG A 1 87 ? -1.283 0.611 20.106 1.00 56.62 87 ARG A C 1
ATOM 653 O O . ARG A 1 87 ? -1.514 1.687 20.652 1.00 56.62 87 ARG A O 1
ATOM 660 N N . SER A 1 88 ? -1.334 -0.551 20.757 1.00 47.03 88 SER A N 1
ATOM 661 C CA . SER A 1 88 ? -1.373 -0.577 22.210 1.00 47.03 88 SER A CA 1
ATOM 662 C C . SER A 1 88 ? -0.030 -0.026 22.685 1.00 47.03 88 SER A C 1
ATOM 664 O O . SER A 1 88 ? 1.035 -0.429 22.207 1.00 47.03 88 SER A O 1
ATOM 666 N N . LEU A 1 89 ? -0.073 0.931 23.607 1.00 53.91 89 LEU A N 1
ATOM 667 C CA . LEU A 1 89 ? 1.121 1.535 24.205 1.00 53.91 89 LEU A CA 1
ATOM 668 C C . LEU A 1 89 ? 2.036 0.486 24.877 1.00 53.91 89 LEU A C 1
ATOM 670 O O . LEU A 1 89 ? 3.203 0.761 25.132 1.00 53.91 89 LEU A O 1
ATOM 674 N N . GLY A 1 90 ? 1.554 -0.748 25.081 1.00 50.66 90 GLY A N 1
ATOM 675 C CA . GLY A 1 90 ? 2.343 -1.883 25.567 1.00 50.66 90 GLY A CA 1
ATOM 676 C C . GLY A 1 90 ? 3.438 -2.373 24.606 1.00 50.66 90 GLY A C 1
ATOM 677 O O . GLY A 1 90 ? 4.347 -3.079 25.035 1.00 50.66 90 GLY A O 1
ATOM 678 N N . GLY A 1 91 ? 3.407 -1.983 23.325 1.00 46.81 91 GLY A N 1
ATOM 679 C CA . GLY A 1 91 ? 4.472 -2.293 22.362 1.00 46.81 91 GLY A CA 1
ATOM 680 C C . GLY A 1 91 ? 5.741 -1.446 22.522 1.00 46.81 91 GLY A C 1
ATOM 681 O O . GLY A 1 91 ? 6.807 -1.864 22.072 1.00 46.81 91 GLY A O 1
ATOM 682 N N . LEU A 1 92 ? 5.659 -0.289 23.194 1.00 49.59 92 LEU A N 1
ATOM 683 C CA . LEU A 1 92 ? 6.808 0.609 23.367 1.00 49.59 92 LEU A CA 1
ATOM 684 C C . LEU A 1 92 ? 7.899 -0.016 24.255 1.00 49.59 92 LEU A C 1
ATOM 686 O O . LEU A 1 92 ? 9.086 0.158 23.991 1.00 49.59 92 LEU A O 1
ATOM 690 N N . PHE A 1 93 ? 7.512 -0.823 25.247 1.00 50.19 93 PHE A N 1
ATOM 691 C CA . PHE A 1 93 ? 8.460 -1.501 26.137 1.00 50.19 93 PHE A CA 1
ATOM 692 C C . PHE A 1 93 ? 9.194 -2.674 25.468 1.00 50.19 93 PHE A C 1
ATOM 694 O O . PHE A 1 93 ? 10.322 -2.977 25.847 1.00 50.19 93 PHE A O 1
ATOM 701 N N . ARG A 1 94 ? 8.627 -3.295 24.420 1.00 48.12 94 ARG A N 1
ATOM 702 C CA . ARG A 1 94 ? 9.340 -4.330 23.642 1.00 48.12 94 ARG A CA 1
ATOM 703 C C . ARG A 1 94 ? 10.377 -3.752 22.678 1.00 48.12 94 ARG A C 1
ATOM 705 O O . ARG A 1 94 ? 11.299 -4.469 22.308 1.00 48.12 94 ARG A O 1
ATOM 712 N N . SER A 1 95 ? 10.296 -2.465 22.325 1.00 45.38 95 SER A N 1
ATOM 713 C CA . SER A 1 95 ? 11.322 -1.819 21.493 1.00 45.38 95 SER A CA 1
ATOM 714 C C . SER A 1 95 ? 12.673 -1.678 22.210 1.00 45.38 95 SER A C 1
ATOM 716 O O . SER A 1 95 ? 13.700 -1.611 21.535 1.00 45.38 95 SER A O 1
ATOM 718 N N . PHE A 1 96 ? 12.694 -1.691 23.549 1.00 49.66 96 PHE A N 1
ATOM 719 C CA . PHE A 1 96 ? 13.933 -1.730 24.338 1.00 49.66 96 PHE A CA 1
ATOM 720 C C . PHE A 1 96 ? 14.605 -3.111 24.351 1.00 49.66 96 PHE A C 1
ATOM 722 O O . PHE A 1 96 ? 15.784 -3.207 24.674 1.00 49.66 96 PHE A O 1
ATOM 729 N N . ILE A 1 97 ? 13.894 -4.167 23.944 1.00 49.97 97 ILE A N 1
ATOM 730 C CA . ILE A 1 97 ? 14.424 -5.533 23.820 1.00 49.97 97 ILE A CA 1
ATOM 731 C C . ILE A 1 97 ? 14.505 -5.896 22.327 1.00 49.97 97 ILE A C 1
ATOM 733 O O . ILE A 1 97 ? 14.106 -6.971 21.888 1.00 49.97 97 ILE A O 1
ATOM 737 N N . SER A 1 98 ? 14.991 -4.965 21.501 1.00 42.59 98 SER A N 1
ATOM 738 C CA . SER A 1 98 ? 15.431 -5.304 20.145 1.00 42.59 98 SER A CA 1
ATOM 739 C C . SER A 1 98 ? 16.804 -5.981 20.221 1.00 42.59 98 SER A C 1
ATOM 741 O O . SER A 1 98 ? 17.701 -5.429 20.859 1.00 42.59 98 SER A O 1
ATOM 743 N N . PRO A 1 99 ? 17.049 -7.095 19.506 1.00 43.06 99 PRO A N 1
ATOM 744 C CA . PRO A 1 99 ? 18.345 -7.772 19.443 1.00 43.06 99 PRO A CA 1
ATOM 745 C C . PRO A 1 99 ? 19.338 -7.014 18.542 1.00 43.06 99 PRO A C 1
ATOM 747 O O . PRO A 1 99 ? 20.148 -7.606 17.839 1.00 43.06 99 PRO A O 1
ATOM 750 N N . LYS A 1 100 ? 19.305 -5.677 18.561 1.00 43.19 100 LYS A N 1
ATOM 751 C CA . LYS A 1 100 ? 20.418 -4.839 18.115 1.00 43.19 100 LYS A CA 1
ATOM 752 C C . LYS A 1 100 ? 21.325 -4.597 19.317 1.00 43.19 100 LYS A C 1
ATOM 754 O O . LYS A 1 100 ? 21.576 -3.455 19.695 1.00 43.19 100 LYS A O 1
ATOM 759 N N . ILE A 1 101 ? 21.865 -5.677 19.884 1.00 53.00 101 ILE A N 1
ATOM 760 C CA . ILE A 1 101 ? 23.172 -5.587 20.532 1.00 53.00 101 ILE A CA 1
ATOM 761 C C . ILE A 1 101 ? 24.124 -5.294 19.371 1.00 53.00 101 ILE A C 1
ATOM 763 O O . ILE A 1 101 ? 24.701 -6.194 18.769 1.00 53.00 101 ILE A O 1
ATOM 767 N N . LYS A 1 102 ? 24.229 -4.014 18.980 1.00 46.25 102 LYS A N 1
ATOM 768 C CA . LYS A 1 102 ? 25.450 -3.532 18.344 1.00 46.25 102 LYS A CA 1
ATOM 769 C C . LYS A 1 102 ? 26.538 -4.024 19.281 1.00 46.25 102 LYS A C 1
ATOM 771 O O . LYS A 1 102 ? 26.507 -3.629 20.444 1.00 46.25 102 LYS A O 1
ATOM 776 N N . LEU A 1 103 ? 27.384 -4.941 18.810 1.00 52.28 103 LEU A N 1
ATOM 777 C CA . LEU A 1 103 ? 28.613 -5.335 19.487 1.00 52.28 103 LEU A CA 1
ATOM 778 C C . LEU A 1 103 ? 29.268 -4.041 19.961 1.00 52.28 103 LEU A C 1
ATOM 780 O O . LEU A 1 103 ? 29.832 -3.288 19.166 1.00 52.28 103 LEU A O 1
ATOM 784 N N . LEU A 1 104 ? 29.068 -3.721 21.238 1.00 57.78 104 LEU A N 1
ATOM 785 C CA . LEU A 1 104 ? 29.765 -2.626 21.874 1.00 57.78 104 LEU A CA 1
ATOM 786 C C . LEU A 1 104 ? 31.232 -2.988 21.704 1.00 57.78 104 LEU A C 1
ATOM 788 O O . LEU A 1 104 ? 31.612 -4.138 21.936 1.00 57.78 104 LEU A O 1
ATOM 792 N N . SER A 1 105 ? 32.038 -2.046 21.223 1.00 58.22 105 SER A N 1
ATOM 793 C CA . SER A 1 105 ? 33.467 -2.295 21.087 1.00 58.22 105 SER A CA 1
ATOM 794 C C . SER A 1 105 ? 33.999 -2.795 22.432 1.00 58.22 105 SER A C 1
ATOM 796 O O . SER A 1 105 ? 33.571 -2.309 23.482 1.00 58.22 105 SER A O 1
ATOM 798 N N . ALA A 1 106 ? 34.903 -3.779 22.415 1.00 58.62 106 ALA A N 1
ATOM 799 C CA . ALA A 1 106 ? 35.406 -4.437 23.628 1.00 58.62 106 ALA A CA 1
ATOM 800 C C . ALA A 1 106 ? 35.851 -3.429 24.710 1.00 58.62 106 ALA A C 1
ATOM 802 O O . ALA A 1 106 ? 35.610 -3.623 25.897 1.00 58.62 106 ALA A O 1
ATOM 803 N N . ARG A 1 107 ? 36.361 -2.267 24.281 1.00 57.81 107 ARG A N 1
ATOM 804 C CA . ARG A 1 107 ? 36.741 -1.131 25.134 1.00 57.81 107 ARG A CA 1
ATOM 805 C C . ARG A 1 107 ? 35.608 -0.545 25.986 1.00 57.81 107 ARG A C 1
ATOM 807 O O . ARG A 1 107 ? 35.858 -0.045 27.079 1.00 57.81 107 ARG A O 1
ATOM 814 N N . VAL A 1 108 ? 34.374 -0.547 25.484 1.00 64.00 108 VAL A N 1
ATOM 815 C CA . VAL A 1 108 ? 33.191 -0.054 26.211 1.00 64.00 108 VAL A CA 1
ATOM 816 C C . VAL A 1 108 ? 32.672 -1.121 27.172 1.00 64.00 108 VAL A C 1
ATOM 818 O O . VAL A 1 108 ? 32.267 -0.784 28.283 1.00 64.00 108 VAL A O 1
ATOM 821 N N . GLN A 1 109 ? 32.745 -2.400 26.786 1.00 59.41 109 GLN A N 1
ATOM 822 C CA . GLN A 1 109 ? 32.417 -3.512 27.679 1.00 59.41 109 GLN A CA 1
ATOM 823 C C . GLN A 1 109 ? 33.372 -3.553 28.877 1.00 59.41 109 GLN A C 1
ATOM 825 O O . GLN A 1 109 ? 32.903 -3.574 30.009 1.00 59.41 109 GLN A O 1
ATOM 830 N N . GLU A 1 110 ? 34.686 -3.454 28.663 1.00 58.91 110 GLU A N 1
ATOM 831 C CA . GLU A 1 110 ? 35.675 -3.426 29.752 1.00 58.91 110 GLU A CA 1
ATOM 832 C C . GLU A 1 110 ? 35.458 -2.264 30.727 1.00 58.91 110 GLU A C 1
ATOM 834 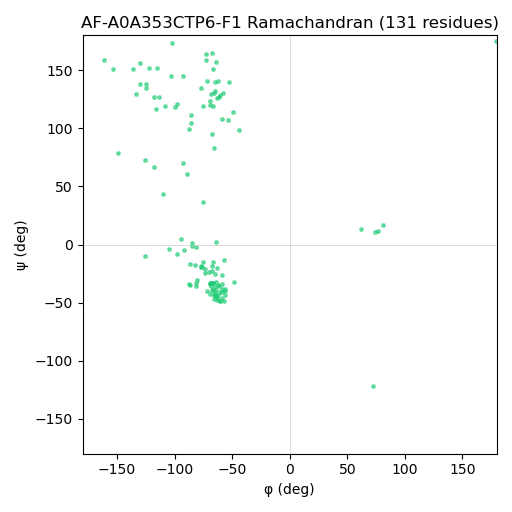O O . GLU A 1 110 ? 35.577 -2.446 31.936 1.00 58.91 110 GLU A O 1
ATOM 839 N N . LYS A 1 111 ? 35.069 -1.079 30.236 1.00 60.69 111 LYS A N 1
ATOM 840 C CA . LYS A 1 111 ? 34.755 0.065 31.107 1.00 60.69 111 LYS A CA 1
ATOM 841 C C . LYS A 1 111 ? 33.495 -0.152 31.945 1.00 60.69 111 LYS A C 1
ATOM 843 O O . LYS A 1 111 ? 33.479 0.226 33.112 1.00 60.69 111 LYS A O 1
ATOM 848 N N . LEU A 1 112 ? 32.457 -0.763 31.374 1.00 61.22 112 LEU A N 1
ATOM 849 C CA . LEU A 1 112 ? 31.225 -1.092 32.098 1.00 61.22 112 LEU A CA 1
ATOM 850 C C . LEU A 1 112 ? 31.453 -2.203 33.131 1.00 61.22 112 LEU A C 1
ATOM 852 O O . LEU A 1 112 ? 31.005 -2.071 34.268 1.00 61.22 112 LEU A O 1
ATOM 856 N N . PHE A 1 113 ? 32.205 -3.249 32.778 1.00 58.72 113 PHE A N 1
ATOM 857 C CA . PHE A 1 113 ? 32.570 -4.323 33.706 1.00 58.72 113 PHE A CA 1
ATOM 858 C C . PHE A 1 113 ? 33.544 -3.858 34.797 1.00 58.72 113 PHE A C 1
ATOM 860 O O . PHE A 1 113 ? 33.438 -4.310 35.936 1.00 58.72 113 PHE A O 1
ATOM 867 N N . GLY A 1 114 ? 34.433 -2.910 34.486 1.00 55.72 114 GLY A N 1
ATOM 868 C CA . GLY A 1 114 ? 35.321 -2.279 35.462 1.00 55.72 114 GLY A CA 1
ATOM 869 C C . GLY A 1 114 ? 34.587 -1.376 36.456 1.00 55.72 114 GLY A C 1
ATOM 870 O O . GLY A 1 114 ? 34.964 -1.330 37.622 1.00 55.72 114 GLY A O 1
ATOM 871 N N . PHE A 1 115 ? 33.514 -0.699 36.028 1.00 55.62 115 PHE A N 1
ATOM 872 C CA . PHE A 1 115 ? 32.736 0.183 36.905 1.00 55.62 115 PHE A CA 1
ATOM 873 C C . PHE A 1 115 ? 31.725 -0.574 37.780 1.00 55.62 115 PHE A C 1
ATOM 875 O O . PHE A 1 115 ? 31.488 -0.184 38.918 1.00 55.62 115 PHE A O 1
ATOM 882 N N . PHE A 1 116 ? 31.150 -1.674 37.279 1.00 55.19 116 PHE A N 1
ATOM 883 C CA . PHE A 1 116 ? 30.163 -2.479 38.015 1.00 55.19 116 PHE A CA 1
ATOM 884 C C . PHE A 1 116 ? 30.747 -3.683 38.774 1.00 55.19 116 PHE A C 1
ATOM 886 O O . PHE A 1 116 ? 29.990 -4.459 39.353 1.00 55.19 116 PHE A O 1
ATOM 893 N N . GLY A 1 117 ? 32.074 -3.865 38.793 1.00 51.50 117 GLY A N 1
ATOM 894 C CA . GLY A 1 117 ? 32.734 -4.917 39.583 1.00 51.50 117 GLY A CA 1
ATOM 895 C C . GLY A 1 117 ? 32.354 -6.355 39.197 1.00 51.50 117 GLY A C 1
ATOM 896 O O . GLY A 1 117 ? 32.661 -7.297 39.926 1.00 51.50 117 GLY A O 1
ATOM 897 N N . ALA A 1 118 ? 31.699 -6.553 38.052 1.00 53.38 118 ALA A N 1
ATOM 898 C CA . ALA A 1 118 ? 31.274 -7.859 37.566 1.00 53.38 118 ALA A CA 1
ATOM 899 C C . ALA A 1 118 ? 32.348 -8.446 36.641 1.00 53.38 118 ALA A C 1
ATOM 901 O O . ALA A 1 118 ? 32.179 -8.533 35.428 1.00 53.38 118 ALA A O 1
ATOM 902 N N . GLY A 1 119 ? 33.487 -8.827 37.220 1.00 49.72 119 GLY A N 1
ATOM 903 C CA . GLY A 1 119 ? 34.496 -9.607 36.507 1.00 49.72 119 GLY A CA 1
ATOM 904 C C . GLY A 1 119 ? 34.004 -11.032 36.176 1.00 49.72 119 GLY A C 1
ATOM 905 O O . GLY A 1 119 ? 33.052 -11.518 36.800 1.00 49.72 119 GLY A O 1
ATOM 906 N N . PRO A 1 120 ? 34.675 -11.759 35.260 1.00 45.81 120 PRO A N 1
ATOM 907 C CA . PRO A 1 120 ? 34.234 -13.061 34.731 1.00 45.81 120 PRO A CA 1
ATOM 908 C C . PRO A 1 120 ? 34.151 -14.214 35.753 1.00 45.81 120 PRO A C 1
ATOM 910 O O . PRO A 1 120 ? 33.824 -15.336 35.384 1.00 45.81 120 PRO A O 1
ATOM 913 N N . GLY A 1 121 ? 34.431 -13.966 37.036 1.00 49.38 121 GLY A N 1
ATOM 914 C CA . GLY A 1 121 ? 34.280 -14.931 38.132 1.00 49.38 121 GLY A CA 1
ATOM 915 C C . GLY A 1 121 ? 32.983 -14.796 38.948 1.00 49.38 121 GLY A C 1
ATOM 916 O O . GLY A 1 121 ? 32.704 -15.657 39.779 1.00 49.38 121 GLY A O 1
ATOM 917 N N . GLY A 1 122 ? 32.180 -13.742 38.742 1.00 47.44 122 GLY A N 1
ATOM 918 C CA . GLY A 1 122 ? 30.986 -13.464 39.560 1.00 47.44 122 GLY A CA 1
ATOM 919 C C . GLY A 1 122 ? 29.737 -14.273 39.183 1.00 47.44 122 GLY A C 1
ATOM 920 O O . GLY A 1 122 ? 28.937 -14.629 40.048 1.00 47.44 122 GLY A O 1
ATOM 921 N N . PHE A 1 123 ? 29.590 -14.638 37.906 1.00 47.50 123 PHE A N 1
ATOM 922 C CA . PHE A 1 123 ? 28.419 -15.380 37.413 1.00 47.50 123 PHE A CA 1
ATOM 923 C C . PHE A 1 123 ? 28.395 -16.860 37.834 1.00 47.50 123 PHE A C 1
ATOM 925 O O . PHE A 1 123 ? 27.325 -17.463 37.898 1.00 47.50 123 PHE A O 1
ATOM 932 N N . GLY A 1 124 ? 29.545 -17.440 38.197 1.00 45.22 124 GLY A N 1
ATOM 933 C CA . GLY A 1 124 ? 29.630 -18.838 38.636 1.00 45.22 124 GLY A CA 1
ATOM 934 C C . GLY A 1 124 ? 28.989 -19.113 40.004 1.00 45.22 124 GLY A C 1
ATOM 935 O O . GLY A 1 124 ? 28.576 -20.241 40.267 1.00 45.22 124 GLY A O 1
ATOM 936 N N . LYS A 1 125 ? 28.864 -18.099 40.876 1.00 46.75 125 LYS A N 1
ATOM 937 C CA . LYS A 1 125 ? 28.234 -18.261 42.201 1.00 46.75 125 LYS A CA 1
ATOM 938 C C . LYS A 1 125 ? 26.715 -18.083 42.169 1.00 46.75 125 LYS A C 1
ATOM 940 O O . LYS A 1 125 ? 26.023 -18.809 42.874 1.00 46.75 125 LYS A O 1
ATOM 945 N N . ALA A 1 126 ? 26.191 -17.197 41.320 1.00 47.56 126 ALA A N 1
ATOM 946 C CA . ALA A 1 126 ? 24.745 -16.985 41.200 1.00 47.56 126 ALA A CA 1
ATOM 947 C C . ALA A 1 126 ? 24.024 -18.193 40.570 1.00 47.56 126 ALA A C 1
ATOM 949 O O . ALA A 1 126 ? 22.917 -18.533 40.978 1.00 47.56 126 ALA A O 1
ATOM 950 N N . LEU A 1 127 ? 24.679 -18.906 39.645 1.00 48.47 127 LEU A N 1
ATOM 951 C CA . LEU A 1 127 ? 24.123 -20.122 39.040 1.00 48.47 127 LEU A CA 1
ATOM 952 C C . LEU A 1 127 ? 24.199 -21.363 39.948 1.00 48.47 127 LEU A C 1
ATOM 954 O O . LEU A 1 127 ? 23.437 -22.299 39.736 1.00 48.47 127 LEU A O 1
ATOM 958 N N . ARG A 1 128 ? 25.043 -21.373 40.992 1.00 48.19 128 ARG A N 1
ATOM 959 C CA . ARG A 1 128 ? 25.057 -22.454 42.000 1.00 48.19 128 ARG A CA 1
ATOM 960 C C . ARG A 1 128 ? 23.997 -22.303 43.095 1.00 48.19 128 ARG A C 1
ATOM 962 O O . ARG A 1 128 ? 23.702 -23.286 43.757 1.00 48.19 128 ARG A O 1
ATOM 969 N N . ALA A 1 129 ? 23.413 -21.117 43.276 1.00 51.38 129 ALA A N 1
ATOM 970 C CA . ALA A 1 129 ? 22.328 -20.900 44.241 1.00 51.38 129 ALA A CA 1
ATOM 971 C C . ALA A 1 129 ? 20.930 -21.215 43.670 1.00 51.38 129 ALA A C 1
ATOM 973 O O . ALA A 1 129 ? 19.985 -21.382 44.431 1.00 51.38 129 ALA A O 1
ATOM 974 N N . LEU A 1 130 ? 20.801 -21.310 42.341 1.00 51.44 130 LEU A N 1
ATOM 975 C CA . LEU A 1 130 ? 19.564 -21.689 41.636 1.00 51.44 130 LEU A CA 1
ATOM 976 C C . LEU A 1 130 ? 19.588 -23.123 41.084 1.00 51.44 130 LEU A C 1
ATOM 978 O O . LEU A 1 130 ? 18.589 -23.589 40.546 1.00 51.44 130 LEU A O 1
ATOM 982 N N . ALA A 1 131 ? 20.717 -23.819 41.220 1.00 51.38 131 ALA A N 1
ATOM 983 C CA . ALA A 1 131 ? 20.877 -25.224 40.870 1.00 51.38 131 ALA A CA 1
ATOM 984 C C . ALA A 1 131 ? 21.229 -26.027 42.130 1.00 51.38 131 ALA A C 1
ATOM 986 O O . ALA A 1 131 ? 22.342 -26.532 42.274 1.00 51.38 131 ALA A O 1
ATOM 987 N N . TRP A 1 132 ? 20.278 -26.113 43.056 1.00 33.91 132 TRP A N 1
ATOM 988 C CA . TRP A 1 132 ? 20.238 -27.178 44.052 1.00 33.91 132 TRP A CA 1
ATOM 989 C C . TRP A 1 132 ? 18.800 -27.724 44.105 1.00 33.91 132 TRP A C 1
ATOM 991 O O . TRP A 1 132 ? 17.880 -26.903 44.138 1.00 33.91 132 TRP A O 1
ATOM 1001 N N . PRO A 1 133 ? 18.595 -29.052 44.019 1.00 47.53 133 PRO A N 1
ATOM 1002 C CA . PRO A 1 133 ? 17.279 -29.677 44.156 1.00 47.53 133 PRO A CA 1
ATOM 1003 C C . PRO A 1 133 ? 16.726 -29.589 45.583 1.00 47.53 133 PRO A C 1
ATOM 1005 O O . PRO A 1 133 ? 17.531 -29.636 46.542 1.00 47.53 133 PRO A O 1
#

Solvent-accessible surface area (backbone atoms only — not comparable to full-atom values): 8102 Å² total; per-residue (Å²): 134,85,78,77,83,80,68,40,33,29,31,66,55,50,87,35,54,71,46,83,59,89,79,29,27,41,37,39,42,101,87,50,77,45,82,34,49,52,66,55,52,52,48,47,67,70,49,69,56,58,42,42,66,65,58,51,37,53,50,36,41,75,72,68,43,92,55,30,66,61,52,52,56,48,35,40,74,74,55,42,30,42,76,56,68,82,78,59,77,76,58,62,69,53,64,78,68,52,92,72,72,65,80,64,55,67,73,58,50,52,52,52,34,66,72,67,70,57,51,98,72,57,66,68,57,61,57,54,74,75,62,70,136

pLDDT: mean 75.38, std 19.71, range [33.91, 96.38]

Foldseek 3Di:
DDDDDQWKKFQQQAVFDWDDDPQWIWGHGPVDIDIGGPVLNVLSPQADRMDGLVSQLVSCVVVVNPCSPVVVVVCVVRVSMDGDDPPDPVVVVCVVVDPPPVVDPVVVVCVVCVVVVPDPVPVVVVVVVVPDD

Nearest PDB structures (foldseek):
  8vpo-assembly1_A  TM=5.054E-01  e=2.376E-01  Paramaledivibacter caminithermalis
  5sxy-assembly1_A  TM=5.906E-01  e=2.126E+00  Methylorubrum extorquens AM1
  6iry-assembly1_A  TM=6.509E-01  e=4.913E+00  Danio rerio
  6is0-assembly1_A  TM=6.512E-01  e=6.780E+00  Danio rerio
  7ly7-assembly1_B  TM=3.098E-01  e=2.418E+00  Thermoactinomyces vulgaris

Secondary structure (DSSP, 8-state):
--PPPPPEEEETTTT-EEEEETTEEEEE-SS-EEEEEHHHHHHHHHS-SEEEHHHHHHHHHHTT-S-HHHHHHHHHHTTSEEE-----GGGTGGGGG-S------HHHHHHHHHHTT--TTSHHHHHHHS---

Radius of gyration: 24.68 Å; Cα contacts (8 Å, |Δi|>4): 117; chains: 1; bounding box: 64×39×60 Å

Mean predicted aligned error: 15.84 Å